Protein AF-Q0FMX9-F1 (afdb_monomer_lite)

Secondary structure (DSSP, 8-state):
---------PPPHHHHHHHHHHHHIIIII-BHHHHHHTTS--TTTGGG--HHHHHHHHHHHHHHHHHHHHHT--HHHHHHHHHHHHHH-TTSBTTS--

Structure (mmCIF, N/CA/C/O backbone):
data_AF-Q0FMX9-F1
#
_entry.id   AF-Q0FMX9-F1
#
loop_
_atom_site.group_PDB
_atom_site.id
_atom_site.type_symbol
_atom_site.label_atom_id
_atom_site.label_alt_id
_atom_site.label_comp_id
_atom_site.label_asym_id
_atom_site.label_entity_id
_atom_site.label_seq_id
_atom_site.pdbx_PDB_ins_code
_atom_site.Cartn_x
_atom_site.Cartn_y
_atom_site.Cartn_z
_atom_site.occupancy
_atom_site.B_iso_or_equiv
_atom_site.auth_seq_id
_atom_site.auth_comp_id
_atom_site.auth_asym_id
_atom_site.auth_atom_id
_atom_site.pdbx_PDB_model_num
ATOM 1 N N . MET A 1 1 ? 41.220 -18.151 15.800 1.00 38.78 1 MET A N 1
ATOM 2 C CA . MET A 1 1 ? 40.247 -18.171 14.687 1.00 38.78 1 MET A CA 1
ATOM 3 C C . MET A 1 1 ? 39.157 -17.166 15.016 1.00 38.78 1 MET A C 1
ATOM 5 O O . MET A 1 1 ? 38.430 -17.385 15.973 1.00 38.78 1 MET A O 1
ATOM 9 N N . LEU A 1 2 ? 39.114 -16.036 14.309 1.00 43.59 2 LEU A N 1
ATOM 10 C CA . LEU A 1 2 ? 38.018 -15.070 14.406 1.00 43.59 2 LEU A CA 1
ATOM 11 C C . LEU A 1 2 ? 36.914 -15.544 13.457 1.00 43.59 2 LEU A C 1
ATOM 13 O O . LEU A 1 2 ? 37.127 -15.594 12.248 1.00 43.59 2 LEU A O 1
ATOM 17 N N . LEU A 1 3 ? 35.775 -15.953 14.013 1.00 49.53 3 LEU A N 1
ATOM 18 C CA . LEU A 1 3 ? 34.556 -16.190 13.246 1.00 49.53 3 LEU A CA 1
ATOM 19 C C . LEU A 1 3 ? 34.110 -14.839 12.682 1.00 49.53 3 LEU A C 1
ATOM 21 O O . LEU A 1 3 ? 33.752 -13.941 13.443 1.00 49.53 3 LEU A O 1
ATOM 25 N N . ALA A 1 4 ? 34.179 -14.676 11.362 1.00 51.28 4 ALA A N 1
ATOM 26 C CA . ALA A 1 4 ? 33.562 -13.541 10.697 1.00 51.28 4 ALA A CA 1
ATOM 27 C C . ALA A 1 4 ? 32.050 -13.634 10.930 1.00 51.28 4 ALA A C 1
ATOM 29 O O . ALA A 1 4 ? 31.398 -14.568 10.463 1.00 51.28 4 ALA A O 1
ATOM 30 N N . VAL A 1 5 ? 31.501 -12.685 11.687 1.00 58.22 5 VAL A N 1
ATOM 31 C CA . VAL A 1 5 ? 30.062 -12.417 11.677 1.00 58.22 5 VAL A CA 1
ATOM 32 C C . VAL A 1 5 ? 29.718 -12.094 10.220 1.00 58.22 5 VAL A C 1
ATOM 34 O O . VAL A 1 5 ? 30.424 -11.260 9.644 1.00 58.22 5 VAL A O 1
ATOM 37 N N . PRO A 1 6 ? 28.719 -12.740 9.589 1.00 52.41 6 PRO A N 1
ATOM 38 C CA . PRO A 1 6 ? 28.285 -12.315 8.270 1.00 52.41 6 PRO A CA 1
ATOM 39 C C . PRO A 1 6 ? 27.874 -10.853 8.407 1.00 52.41 6 PRO A C 1
ATOM 41 O O . PRO A 1 6 ? 26.912 -10.539 9.107 1.00 52.41 6 PRO A O 1
ATOM 44 N N . GLY A 1 7 ? 28.678 -9.955 7.835 1.00 51.94 7 GLY A N 1
ATOM 45 C CA . GLY A 1 7 ? 28.342 -8.543 7.799 1.00 51.94 7 GLY A CA 1
ATOM 46 C C . GLY A 1 7 ? 26.973 -8.440 7.155 1.00 51.94 7 GLY A C 1
ATOM 47 O O . GLY A 1 7 ? 26.749 -9.061 6.116 1.00 51.94 7 GLY A O 1
ATOM 48 N N . PHE A 1 8 ? 26.049 -7.726 7.797 1.00 53.94 8 PHE A N 1
ATOM 49 C CA . PHE A 1 8 ? 24.786 -7.372 7.169 1.00 53.94 8 PHE A CA 1
ATOM 50 C C . PHE A 1 8 ? 25.135 -6.745 5.821 1.00 53.94 8 PHE A C 1
ATOM 52 O O . PHE A 1 8 ? 25.712 -5.659 5.779 1.00 53.94 8 PHE A O 1
ATOM 59 N N . ALA A 1 9 ? 24.887 -7.468 4.729 1.00 63.34 9 ALA A N 1
ATOM 60 C CA . ALA A 1 9 ? 25.040 -6.905 3.406 1.00 63.34 9 ALA A CA 1
ATOM 61 C C . ALA A 1 9 ? 24.007 -5.783 3.329 1.00 63.34 9 ALA A C 1
ATOM 63 O O . ALA A 1 9 ? 22.804 -6.041 3.358 1.00 63.34 9 ALA A O 1
ATOM 64 N N . SER A 1 10 ? 24.473 -4.536 3.339 1.00 64.50 10 SER A N 1
ATOM 65 C CA . SER A 1 10 ? 23.603 -3.403 3.066 1.00 64.50 10 SER A CA 1
ATOM 66 C C . SER A 1 10 ? 23.036 -3.584 1.664 1.00 64.50 10 SER A C 1
ATOM 68 O O . SER A 1 10 ? 23.777 -3.957 0.750 1.00 64.50 10 SER A O 1
ATOM 70 N N . ALA A 1 11 ? 21.743 -3.312 1.495 1.00 74.00 11 ALA A N 1
ATOM 71 C CA . ALA A 1 11 ? 21.152 -3.230 0.169 1.00 74.00 11 ALA A CA 1
ATOM 72 C C . ALA A 1 11 ? 21.972 -2.262 -0.703 1.00 74.00 11 ALA A C 1
ATOM 74 O O . ALA A 1 11 ? 22.491 -1.255 -0.210 1.00 74.00 11 ALA A O 1
ATOM 75 N N . GLY A 1 12 ? 22.126 -2.590 -1.987 1.00 81.25 12 GLY A N 1
ATOM 76 C CA . GLY A 1 12 ? 22.765 -1.686 -2.938 1.00 81.25 12 GLY A CA 1
ATOM 77 C C . GLY A 1 12 ? 21.974 -0.382 -3.055 1.00 81.25 12 GLY A C 1
ATOM 78 O O . GLY A 1 12 ? 20.768 -0.359 -2.813 1.00 81.25 12 GLY A O 1
ATOM 79 N N . VAL A 1 13 ? 22.645 0.704 -3.448 1.00 82.12 13 VAL A N 1
ATOM 80 C CA . VAL A 1 13 ? 21.999 2.019 -3.632 1.00 82.12 13 VAL A CA 1
ATOM 81 C C . VAL A 1 13 ? 20.826 1.930 -4.613 1.00 82.12 13 VAL A C 1
ATOM 83 O O . VAL A 1 13 ? 19.792 2.542 -4.375 1.00 82.12 13 VAL A O 1
ATOM 86 N N . GLU A 1 14 ? 20.956 1.126 -5.669 1.00 83.19 14 GLU A N 1
ATOM 87 C CA . GLU A 1 14 ? 19.891 0.902 -6.655 1.00 83.19 14 GLU A CA 1
ATOM 88 C C . GLU A 1 14 ? 18.650 0.259 -6.018 1.00 83.19 14 GLU A C 1
ATOM 90 O O . GLU A 1 14 ? 17.540 0.740 -6.219 1.00 83.19 14 GLU A O 1
ATOM 95 N N . THR A 1 15 ? 18.826 -0.760 -5.170 1.00 84.38 15 THR A N 1
ATOM 96 C CA . THR A 1 15 ? 17.718 -1.386 -4.431 1.00 84.38 15 THR A CA 1
ATOM 97 C C . THR A 1 15 ? 17.032 -0.387 -3.501 1.00 84.38 15 THR A C 1
ATOM 99 O O . THR A 1 15 ? 15.808 -0.337 -3.453 1.00 84.38 15 THR A O 1
ATOM 102 N N . LEU A 1 16 ? 17.801 0.440 -2.784 1.00 87.62 16 LEU A N 1
ATOM 103 C CA . LEU A 1 16 ? 17.233 1.462 -1.899 1.00 87.62 16 LEU A CA 1
ATOM 104 C C . LEU A 1 16 ? 16.417 2.501 -2.677 1.00 87.62 16 LEU A C 1
ATOM 106 O O . LEU A 1 16 ? 15.339 2.877 -2.237 1.00 87.62 16 LEU A O 1
ATOM 110 N N . GLN A 1 17 ? 16.870 2.898 -3.867 1.00 92.25 17 GLN A N 1
ATOM 111 C CA . GLN A 1 17 ? 16.113 3.814 -4.722 1.00 92.25 17 GLN A CA 1
ATOM 112 C C . GLN A 1 17 ? 14.782 3.221 -5.191 1.00 92.25 17 GLN A C 1
ATOM 114 O O . GLN A 1 17 ? 13.796 3.952 -5.268 1.00 92.25 17 GLN A O 1
ATOM 119 N N . VAL A 1 18 ? 14.739 1.924 -5.512 1.00 92.69 18 VAL A N 1
ATOM 120 C CA . VAL A 1 18 ? 13.482 1.247 -5.871 1.00 92.69 18 VAL A CA 1
ATOM 121 C C . VAL A 1 18 ? 12.549 1.185 -4.662 1.00 92.69 18 VAL A C 1
ATOM 123 O O . VAL A 1 18 ? 11.354 1.428 -4.815 1.00 92.69 18 VAL A O 1
ATOM 126 N N . VAL A 1 19 ? 13.084 0.923 -3.464 1.00 93.12 19 VAL A N 1
ATOM 127 C CA . VAL A 1 19 ? 12.303 0.930 -2.219 1.00 93.12 19 VAL A CA 1
ATOM 128 C C . VAL A 1 19 ? 11.694 2.305 -1.953 1.00 93.12 19 VAL A C 1
ATOM 130 O O . VAL A 1 19 ? 10.484 2.383 -1.760 1.00 93.12 19 VAL A O 1
ATOM 133 N N . ASP A 1 20 ? 12.495 3.371 -2.014 1.00 95.31 20 ASP A N 1
ATOM 134 C CA . ASP A 1 20 ? 12.035 4.744 -1.773 1.00 95.31 20 ASP A CA 1
ATOM 135 C C . ASP A 1 20 ? 10.952 5.161 -2.785 1.00 95.31 20 ASP A C 1
ATOM 137 O O . ASP A 1 20 ? 9.940 5.757 -2.420 1.00 95.31 20 ASP A O 1
ATOM 141 N N . GLN A 1 21 ? 11.130 4.812 -4.065 1.00 96.69 21 GLN A N 1
ATOM 142 C CA . GLN A 1 21 ? 10.147 5.104 -5.115 1.00 96.69 21 GLN A CA 1
ATOM 143 C C . GLN A 1 21 ? 8.841 4.335 -4.910 1.00 96.69 21 GLN A C 1
ATOM 145 O O . GLN A 1 21 ? 7.762 4.911 -5.056 1.00 96.69 21 GLN A O 1
ATOM 150 N N . ALA A 1 22 ? 8.936 3.053 -4.553 1.00 96.38 22 ALA A N 1
ATOM 151 C CA . ALA A 1 22 ? 7.775 2.214 -4.293 1.00 96.38 22 ALA A CA 1
ATOM 152 C C . ALA A 1 22 ? 7.013 2.673 -3.043 1.00 96.38 22 ALA A C 1
ATOM 154 O O . ALA A 1 22 ? 5.781 2.677 -3.052 1.00 96.38 22 ALA A O 1
ATOM 155 N N . GLU A 1 23 ? 7.725 3.104 -1.996 1.00 95.88 23 GLU A N 1
ATOM 156 C CA . GLU A 1 23 ? 7.125 3.720 -0.813 1.00 95.88 23 GLU A CA 1
ATOM 157 C C . GLU A 1 23 ? 6.403 5.014 -1.179 1.00 95.88 23 GLU A C 1
ATOM 159 O O . GLU A 1 23 ? 5.219 5.153 -0.884 1.00 95.88 23 GLU A O 1
ATOM 164 N N . GLU A 1 24 ? 7.083 5.955 -1.839 1.00 96.44 24 GLU A N 1
ATOM 165 C CA . GLU A 1 24 ? 6.497 7.244 -2.203 1.00 96.44 24 GLU A CA 1
ATOM 166 C C . GLU A 1 24 ? 5.258 7.040 -3.078 1.00 96.44 24 GLU A C 1
ATOM 168 O O . GLU A 1 24 ? 4.204 7.631 -2.826 1.00 96.44 24 GLU A O 1
ATOM 173 N N . TRP A 1 25 ? 5.358 6.177 -4.090 1.00 96.81 25 TRP A N 1
ATOM 174 C CA . TRP A 1 25 ? 4.234 5.864 -4.957 1.00 96.81 25 TRP A CA 1
ATOM 175 C C . TRP A 1 25 ? 3.071 5.272 -4.163 1.00 96.81 25 TRP A C 1
ATOM 177 O O . TRP A 1 25 ? 1.967 5.817 -4.228 1.00 96.81 25 TRP A O 1
ATOM 187 N N . ALA A 1 26 ? 3.316 4.225 -3.369 1.00 95.19 26 ALA A N 1
ATOM 188 C CA . ALA A 1 26 ? 2.276 3.596 -2.569 1.00 95.19 26 ALA A CA 1
ATOM 189 C C . ALA A 1 26 ? 1.651 4.622 -1.623 1.00 95.19 26 ALA A C 1
ATOM 191 O O . ALA A 1 26 ? 0.450 4.824 -1.638 1.00 95.19 26 ALA A O 1
ATOM 192 N N . MET A 1 27 ? 2.444 5.344 -0.846 1.00 94.12 27 MET A N 1
ATOM 193 C CA . MET A 1 27 ? 1.943 6.145 0.266 1.00 94.12 27 MET A CA 1
ATOM 194 C C . MET A 1 27 ? 1.448 7.537 -0.124 1.00 94.12 27 MET A C 1
ATOM 196 O O . MET A 1 27 ? 0.902 8.223 0.737 1.00 94.12 27 MET A O 1
ATOM 200 N N . THR A 1 28 ? 1.634 7.982 -1.373 1.00 93.88 28 THR A N 1
ATOM 201 C CA . THR A 1 28 ? 1.253 9.352 -1.772 1.00 93.88 28 THR A CA 1
ATOM 202 C C . THR A 1 28 ? 0.635 9.493 -3.164 1.00 93.88 28 THR A C 1
ATOM 204 O O . THR A 1 28 ? -0.008 10.510 -3.424 1.00 93.88 28 THR A O 1
ATOM 207 N N . LYS A 1 29 ? 0.808 8.517 -4.067 1.00 95.12 29 LYS A N 1
ATOM 208 C CA . LYS A 1 29 ? 0.405 8.650 -5.483 1.00 95.12 29 LYS A CA 1
ATOM 209 C C . LYS A 1 29 ? -0.626 7.618 -5.922 1.00 95.12 29 LYS A C 1
ATOM 211 O O . LYS A 1 29 ? -1.475 7.946 -6.744 1.00 95.12 29 LYS A O 1
ATOM 216 N N . ALA A 1 30 ? -0.552 6.399 -5.394 1.00 95.81 30 ALA A N 1
ATOM 217 C CA . ALA A 1 30 ? -1.335 5.274 -5.882 1.00 95.81 30 ALA A CA 1
ATOM 218 C C . ALA A 1 30 ? -2.846 5.533 -5.787 1.00 95.81 30 ALA A C 1
ATOM 220 O O . ALA A 1 30 ? -3.406 5.844 -4.732 1.00 95.81 30 ALA A O 1
ATOM 221 N N . THR A 1 31 ? -3.533 5.370 -6.907 1.00 96.31 31 THR A N 1
ATOM 222 C CA . THR A 1 31 ? -4.991 5.369 -6.938 1.00 96.31 31 THR A CA 1
ATOM 223 C C . THR A 1 31 ? -5.537 4.078 -6.339 1.00 96.31 31 THR A C 1
ATOM 225 O O . THR A 1 31 ? -4.859 3.054 -6.221 1.00 96.31 31 THR A O 1
ATOM 228 N N . CYS A 1 32 ? -6.812 4.104 -5.988 1.00 94.56 32 CYS A N 1
ATOM 229 C CA . CYS A 1 32 ? -7.550 2.946 -5.522 1.00 94.56 32 CYS A CA 1
ATOM 230 C C . CYS A 1 32 ? -7.558 1.795 -6.537 1.00 94.56 32 CYS A C 1
ATOM 232 O O . CYS A 1 32 ? -7.455 0.633 -6.141 1.00 94.56 32 CYS A O 1
ATOM 234 N N . ALA A 1 33 ? -7.666 2.090 -7.836 1.00 93.56 33 ALA A N 1
ATOM 235 C CA . ALA A 1 33 ? -7.613 1.087 -8.894 1.00 93.56 33 ALA A CA 1
ATOM 236 C C . ALA A 1 33 ? -6.242 0.402 -8.961 1.00 93.56 33 ALA A C 1
ATOM 238 O O . ALA A 1 33 ? -6.176 -0.826 -9.041 1.00 93.56 33 ALA A O 1
ATOM 239 N N . GLU A 1 34 ? -5.161 1.177 -8.870 1.00 94.00 34 GLU A N 1
ATOM 240 C CA . GLU A 1 34 ? -3.791 0.659 -8.892 1.00 94.00 34 GLU A CA 1
ATOM 241 C C . GLU A 1 34 ? -3.474 -0.153 -7.632 1.00 94.00 34 GLU A C 1
ATOM 243 O O . GLU A 1 34 ? -3.057 -1.307 -7.731 1.00 94.00 34 GLU A O 1
ATOM 248 N N . ALA A 1 35 ? -3.755 0.402 -6.448 1.00 92.25 35 ALA A N 1
ATOM 249 C CA . ALA A 1 35 ? -3.537 -0.274 -5.173 1.00 92.25 35 ALA A CA 1
ATOM 250 C C . ALA A 1 35 ? -4.321 -1.590 -5.105 1.00 92.25 35 ALA A C 1
ATOM 252 O O . ALA A 1 35 ? -3.768 -2.630 -4.759 1.00 92.25 35 ALA A O 1
ATOM 253 N N . ARG A 1 36 ? -5.600 -1.587 -5.508 1.00 88.81 36 ARG A N 1
ATOM 254 C CA . ARG A 1 36 ? -6.411 -2.809 -5.595 1.00 88.81 36 ARG A CA 1
ATOM 255 C C . ARG A 1 36 ? -5.850 -3.791 -6.625 1.00 88.81 36 ARG A C 1
ATOM 257 O O . ARG A 1 36 ? -5.887 -4.994 -6.374 1.00 88.81 36 ARG A O 1
ATOM 264 N N . GLY A 1 37 ? -5.346 -3.302 -7.757 1.00 88.00 37 GLY A N 1
ATOM 265 C CA . GLY A 1 37 ? -4.710 -4.116 -8.793 1.00 88.00 37 GLY A CA 1
ATOM 266 C C . GLY A 1 37 ? -3.575 -4.985 -8.248 1.00 88.00 37 GLY A C 1
ATOM 267 O O . GLY A 1 37 ? -3.499 -6.160 -8.599 1.00 88.00 37 GLY A O 1
ATOM 268 N N . LEU A 1 38 ? -2.792 -4.455 -7.302 1.00 87.69 38 LEU A N 1
ATOM 269 C CA . LEU A 1 38 ? -1.712 -5.183 -6.626 1.00 87.69 38 LEU A CA 1
ATOM 270 C C . LEU A 1 38 ? -2.187 -6.303 -5.687 1.00 87.69 38 LEU A C 1
ATOM 272 O O . LEU A 1 38 ? -1.394 -7.173 -5.359 1.00 87.69 38 LEU A O 1
ATOM 276 N N . PHE A 1 39 ? -3.455 -6.327 -5.256 1.00 79.19 39 PHE A N 1
ATOM 277 C CA . PHE A 1 39 ? -4.017 -7.414 -4.429 1.00 79.19 39 PHE A CA 1
ATOM 278 C C . PHE A 1 39 ? -4.871 -8.402 -5.220 1.00 79.19 39 PHE A C 1
ATOM 280 O O . PHE A 1 39 ? -5.222 -9.466 -4.711 1.00 79.19 39 PHE A O 1
ATOM 287 N N . LEU A 1 40 ? -5.214 -8.074 -6.466 1.00 71.31 40 LEU A N 1
ATOM 288 C CA . LEU A 1 40 ? -5.962 -8.953 -7.366 1.00 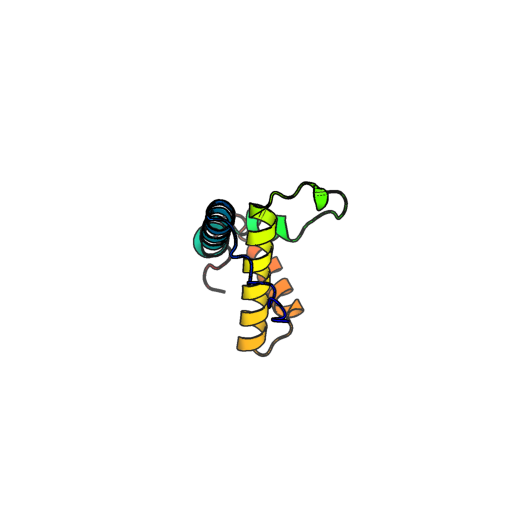71.31 40 LEU A CA 1
ATOM 289 C C . LEU A 1 40 ? -5.052 -9.940 -8.107 1.00 71.31 40 LEU A C 1
ATOM 291 O O . LEU A 1 40 ? -5.443 -10.443 -9.160 1.00 71.31 40 LEU A O 1
ATOM 295 N N . VAL A 1 41 ? -3.850 -10.199 -7.582 1.00 62.44 41 VAL A N 1
ATOM 296 C CA . VAL A 1 41 ? -2.831 -11.014 -8.241 1.00 62.44 41 VAL A CA 1
ATOM 297 C C . VAL A 1 41 ? -3.404 -12.389 -8.554 1.00 62.44 41 VAL A C 1
ATOM 299 O O . VAL A 1 41 ? -3.600 -13.232 -7.680 1.00 62.44 41 VAL A O 1
ATOM 302 N N . ASP A 1 42 ? -3.666 -12.603 -9.838 1.00 66.38 42 ASP A N 1
ATOM 303 C CA . ASP A 1 42 ? -3.759 -13.931 -10.413 1.00 66.38 42 ASP A CA 1
ATOM 304 C C . ASP A 1 42 ? -2.437 -14.639 -10.083 1.00 66.38 42 ASP A C 1
ATOM 306 O O . ASP A 1 42 ? -1.382 -14.133 -10.479 1.00 66.38 42 ASP A O 1
ATOM 310 N N . PRO A 1 43 ? -2.441 -15.773 -9.361 1.00 64.62 43 PRO A N 1
ATOM 311 C CA . PRO A 1 43 ? -1.214 -16.493 -9.037 1.00 64.62 43 PRO A CA 1
ATOM 312 C C . PRO A 1 43 ? -0.355 -16.805 -10.269 1.00 64.62 43 PRO A C 1
ATOM 314 O O . PRO A 1 43 ? 0.863 -16.903 -10.148 1.00 64.62 43 PRO A O 1
ATOM 317 N N . ALA A 1 44 ? -0.966 -16.9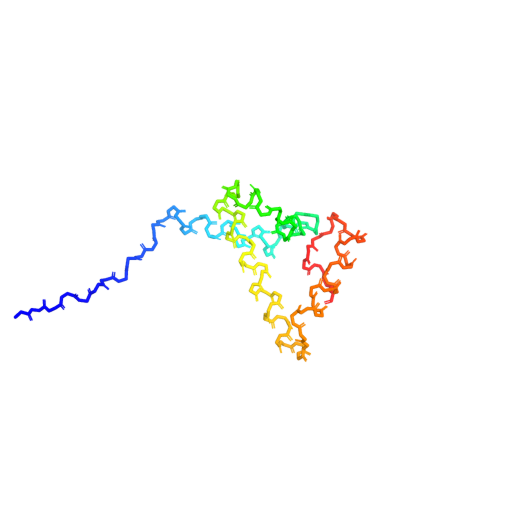10 -11.457 1.00 67.94 44 ALA A N 1
ATOM 318 C CA . ALA A 1 44 ? -0.252 -17.092 -12.718 1.00 67.94 44 ALA A CA 1
ATOM 319 C C . ALA A 1 44 ? 0.531 -15.846 -13.175 1.00 67.94 44 ALA A C 1
ATOM 321 O O . ALA A 1 44 ? 1.483 -15.982 -13.934 1.00 67.94 44 ALA A O 1
ATOM 322 N N . LYS A 1 45 ? 0.150 -14.653 -12.708 1.00 65.69 45 LYS A N 1
ATOM 323 C CA . LYS A 1 45 ? 0.762 -13.353 -13.037 1.00 65.69 45 LYS A CA 1
ATOM 324 C C . LYS A 1 45 ? 1.635 -12.791 -11.919 1.00 65.69 45 LYS A C 1
ATOM 326 O O . LYS A 1 45 ? 2.318 -11.796 -12.126 1.00 65.69 45 LYS A O 1
ATOM 331 N N . ALA A 1 46 ? 1.647 -13.425 -10.745 1.00 69.12 46 ALA A N 1
ATOM 332 C CA . ALA A 1 46 ? 2.517 -13.036 -9.633 1.00 69.12 46 ALA A CA 1
ATOM 333 C C . ALA A 1 46 ? 4.003 -13.017 -10.036 1.00 69.12 46 ALA A C 1
ATOM 335 O O . ALA A 1 46 ? 4.767 -12.193 -9.546 1.00 69.12 46 ALA A O 1
ATOM 336 N N . ALA A 1 47 ? 4.397 -13.911 -10.949 1.00 73.06 47 ALA A N 1
ATOM 337 C CA . ALA A 1 47 ? 5.756 -13.988 -11.478 1.00 73.06 47 ALA A CA 1
ATOM 338 C C . ALA A 1 47 ? 6.132 -12.816 -12.407 1.00 73.06 47 ALA A C 1
ATOM 340 O O . ALA A 1 47 ? 7.319 -12.585 -12.616 1.00 73.06 47 ALA A O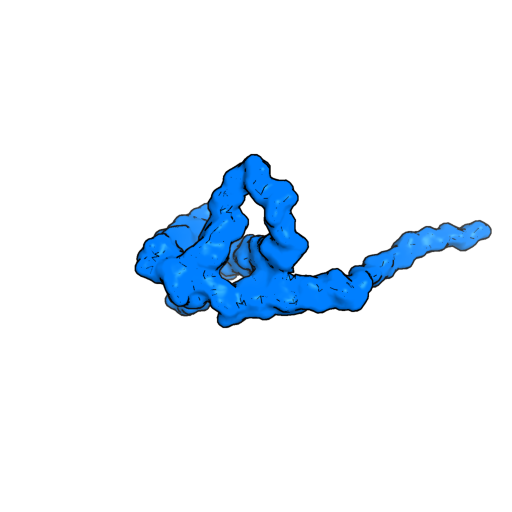 1
ATOM 341 N N . ASP A 1 48 ? 5.145 -12.080 -12.931 1.00 82.19 48 ASP A N 1
ATOM 342 C CA . ASP A 1 48 ? 5.346 -10.953 -13.851 1.00 82.19 48 ASP A CA 1
ATOM 343 C C . ASP A 1 48 ? 5.384 -9.593 -13.127 1.00 82.19 48 ASP A C 1
ATOM 345 O O . ASP A 1 48 ? 5.541 -8.554 -13.770 1.00 82.19 48 ASP A O 1
ATOM 349 N N . MET A 1 49 ? 5.219 -9.572 -11.798 1.00 85.50 49 MET A N 1
ATOM 350 C CA . MET A 1 49 ? 5.280 -8.334 -11.019 1.00 85.50 49 MET A CA 1
ATOM 351 C C . MET A 1 49 ? 6.690 -7.747 -11.048 1.00 85.50 49 MET A C 1
ATOM 353 O O . MET A 1 49 ? 7.684 -8.454 -10.867 1.00 85.50 49 MET A O 1
ATOM 357 N N . THR A 1 50 ? 6.779 -6.430 -11.229 1.00 90.56 50 THR A N 1
ATOM 358 C CA . THR A 1 50 ? 8.061 -5.733 -11.121 1.00 90.56 50 THR A CA 1
ATOM 359 C C . THR A 1 50 ? 8.526 -5.691 -9.663 1.00 90.56 50 THR A C 1
ATOM 361 O O . THR A 1 50 ? 7.721 -5.797 -8.736 1.00 90.56 50 THR A O 1
ATOM 364 N N . GLU A 1 51 ? 9.827 -5.494 -9.432 1.00 89.50 51 GLU A N 1
ATOM 365 C CA . GLU A 1 51 ? 10.359 -5.296 -8.075 1.00 89.50 51 GLU A CA 1
ATOM 366 C C . GLU A 1 51 ? 9.652 -4.131 -7.359 1.00 89.50 51 GLU A C 1
ATOM 368 O O . GLU A 1 51 ? 9.278 -4.254 -6.192 1.00 89.50 51 GLU A O 1
ATOM 373 N N . HIS A 1 52 ? 9.375 -3.046 -8.091 1.00 92.25 52 HIS A N 1
ATOM 374 C CA . HIS A 1 52 ? 8.596 -1.908 -7.605 1.00 92.25 52 HIS A CA 1
ATOM 375 C C . HIS A 1 52 ? 7.194 -2.327 -7.133 1.00 92.25 52 HIS A C 1
ATOM 377 O O . HIS A 1 52 ? 6.798 -1.977 -6.024 1.00 92.25 52 HIS A O 1
ATOM 383 N N . ASP A 1 53 ? 6.456 -3.109 -7.928 1.00 91.81 53 ASP A N 1
ATOM 384 C CA . ASP A 1 53 ? 5.095 -3.550 -7.585 1.00 91.81 53 ASP A CA 1
ATOM 385 C C . ASP A 1 53 ? 5.074 -4.450 -6.351 1.00 91.81 53 ASP A C 1
ATOM 387 O O . ASP A 1 53 ? 4.203 -4.315 -5.489 1.00 91.81 53 ASP A O 1
ATOM 391 N N . VAL A 1 54 ? 6.051 -5.356 -6.243 1.00 89.81 54 VAL A N 1
ATOM 392 C CA . VAL A 1 54 ? 6.194 -6.226 -5.072 1.00 89.81 54 VAL A CA 1
ATOM 393 C C . VAL A 1 54 ? 6.449 -5.383 -3.827 1.00 89.81 54 VAL A C 1
ATOM 395 O O . VAL A 1 54 ? 5.774 -5.571 -2.818 1.00 89.81 54 VAL A O 1
ATOM 398 N N . ILE A 1 55 ? 7.381 -4.430 -3.881 1.00 92.94 55 ILE A N 1
ATOM 399 C CA . ILE A 1 55 ? 7.696 -3.578 -2.729 1.00 92.94 55 ILE A CA 1
ATOM 400 C C . ILE A 1 55 ? 6.505 -2.676 -2.370 1.00 92.94 55 ILE A C 1
ATOM 402 O O . ILE A 1 55 ? 6.138 -2.585 -1.197 1.00 92.94 55 ILE A O 1
ATOM 406 N N . ALA A 1 56 ? 5.846 -2.069 -3.356 1.00 94.88 56 ALA A N 1
ATOM 407 C CA . ALA A 1 56 ? 4.674 -1.228 -3.137 1.00 94.88 56 ALA A CA 1
ATOM 408 C C . ALA A 1 56 ? 3.522 -2.013 -2.488 1.00 94.88 56 ALA A C 1
ATOM 410 O O . ALA A 1 56 ? 2.922 -1.553 -1.513 1.00 94.88 56 ALA A O 1
ATOM 411 N N . MET A 1 57 ? 3.260 -3.240 -2.954 1.00 92.00 57 MET A N 1
ATOM 412 C CA . MET A 1 57 ? 2.285 -4.146 -2.339 1.00 92.00 57 MET A CA 1
ATOM 413 C C . MET A 1 57 ? 2.616 -4.410 -0.863 1.00 92.00 57 MET A C 1
ATOM 415 O O . MET A 1 57 ? 1.713 -4.418 -0.023 1.00 92.00 57 MET A O 1
ATOM 419 N N . GLN A 1 58 ? 3.898 -4.579 -0.522 1.00 92.44 58 GLN A N 1
ATOM 420 C CA . GLN A 1 58 ? 4.337 -4.802 0.859 1.00 92.44 58 GLN A CA 1
ATOM 421 C C . GLN A 1 58 ? 4.112 -3.571 1.750 1.00 92.44 58 GLN A C 1
ATOM 423 O O . GLN A 1 58 ? 3.674 -3.737 2.891 1.00 92.44 58 GLN A O 1
ATOM 428 N N . PHE A 1 59 ? 4.336 -2.353 1.246 1.00 95.19 59 PHE A N 1
ATOM 429 C CA . PHE A 1 59 ? 4.011 -1.120 1.975 1.00 95.19 59 PHE A CA 1
ATOM 430 C C . PHE A 1 59 ? 2.509 -0.989 2.240 1.00 95.19 59 PHE A C 1
ATOM 432 O O . PHE A 1 59 ? 2.103 -0.772 3.385 1.00 95.19 59 PHE A O 1
ATOM 439 N N . ILE A 1 60 ? 1.672 -1.212 1.220 1.00 93.50 60 ILE A N 1
ATOM 440 C CA . ILE A 1 60 ? 0.209 -1.159 1.366 1.00 93.50 60 ILE A CA 1
ATOM 441 C C . ILE A 1 60 ? -0.270 -2.231 2.362 1.00 93.50 60 ILE A C 1
ATOM 443 O O . ILE A 1 60 ? -1.073 -1.955 3.258 1.00 93.50 60 ILE A O 1
ATOM 447 N N . PHE A 1 61 ? 0.268 -3.453 2.268 1.00 92.31 61 PHE A N 1
ATOM 448 C CA . PHE A 1 61 ? -0.020 -4.536 3.209 1.00 92.31 61 PHE A CA 1
ATOM 449 C C . PHE A 1 61 ? 0.350 -4.164 4.652 1.00 92.31 61 PHE A C 1
ATOM 451 O O . PHE A 1 61 ? -0.466 -4.335 5.564 1.00 92.31 61 PHE A O 1
ATOM 458 N N . ALA A 1 62 ? 1.563 -3.647 4.867 1.00 94.69 62 ALA A N 1
ATOM 459 C CA . ALA A 1 62 ? 2.048 -3.247 6.183 1.00 94.69 62 ALA A CA 1
ATOM 460 C C . ALA A 1 62 ? 1.187 -2.128 6.784 1.00 94.69 62 ALA A C 1
ATOM 462 O O . ALA A 1 62 ? 0.793 -2.227 7.950 1.00 94.69 62 ALA A O 1
ATOM 463 N N . TYR A 1 63 ? 0.822 -1.124 5.981 1.00 94.38 63 TYR A N 1
ATOM 464 C CA . TYR A 1 63 ? -0.067 -0.048 6.407 1.00 94.38 63 TYR A CA 1
ATOM 465 C C . TYR A 1 63 ? -1.424 -0.589 6.866 1.00 94.38 63 TYR A C 1
ATOM 467 O O . TYR A 1 63 ? -1.838 -0.327 7.993 1.00 94.38 63 TYR A O 1
ATOM 475 N N . MET A 1 64 ? -2.093 -1.413 6.05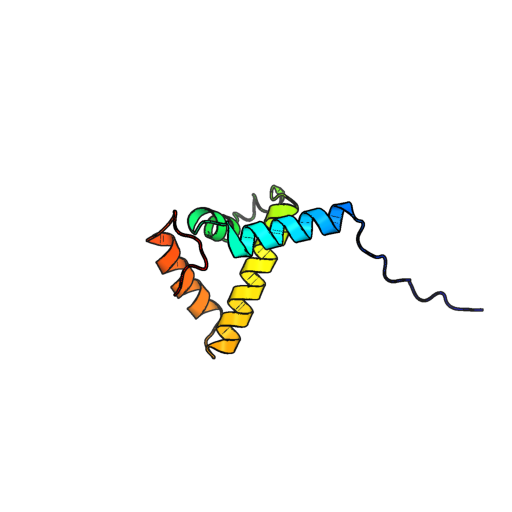2 1.00 92.75 64 MET A N 1
ATOM 476 C CA . MET A 1 64 ? -3.406 -1.968 6.404 1.00 92.75 64 MET A CA 1
ATOM 477 C C . MET A 1 64 ? -3.358 -2.840 7.665 1.00 92.75 64 MET A C 1
ATOM 479 O O . MET A 1 64 ? -4.297 -2.839 8.464 1.00 92.75 64 MET A O 1
ATOM 483 N N . ARG A 1 65 ? -2.260 -3.575 7.885 1.00 94.50 65 ARG A N 1
ATOM 484 C CA . ARG A 1 65 ? -2.041 -4.346 9.121 1.00 94.50 65 ARG A CA 1
ATOM 485 C C . ARG A 1 65 ? -1.868 -3.430 10.333 1.00 94.50 65 ARG A C 1
ATOM 487 O O . ARG A 1 65 ? -2.466 -3.702 11.373 1.00 94.50 65 ARG A O 1
ATOM 494 N N . GLY A 1 66 ? -1.091 -2.355 10.199 1.00 95.25 66 GLY A N 1
ATOM 495 C CA . GLY A 1 66 ? -0.923 -1.341 11.241 1.00 95.25 66 GLY A CA 1
ATOM 496 C C . GLY A 1 66 ? -2.233 -0.626 11.568 1.00 95.25 66 GLY A C 1
ATOM 497 O O . GLY A 1 66 ? -2.595 -0.503 12.736 1.00 95.25 66 GLY A O 1
ATOM 498 N N . TYR A 1 67 ? -2.994 -0.249 10.543 1.00 93.25 67 TYR A N 1
ATOM 499 C CA . TYR A 1 67 ? -4.305 0.379 10.673 1.00 93.25 67 TYR A CA 1
ATOM 500 C C . TYR A 1 67 ? -5.318 -0.539 11.371 1.00 93.25 67 TYR A C 1
ATOM 502 O O . TYR A 1 67 ? -6.007 -0.111 12.296 1.00 93.25 67 TYR A O 1
ATOM 510 N N . ALA A 1 68 ? -5.350 -1.828 11.011 1.00 94.94 68 ALA A N 1
ATOM 511 C CA . ALA A 1 68 ? -6.178 -2.825 11.689 1.00 94.94 68 ALA A CA 1
ATOM 512 C C . ALA A 1 68 ? -5.833 -2.937 13.183 1.00 94.94 68 ALA A C 1
ATOM 514 O O . ALA A 1 68 ? -6.728 -2.921 14.029 1.00 94.94 68 ALA A O 1
ATOM 515 N N . ALA A 1 69 ? -4.536 -2.996 13.509 1.00 96.69 69 ALA A N 1
ATOM 516 C CA . ALA A 1 69 ? -4.066 -3.045 14.890 1.00 96.69 69 ALA A CA 1
ATOM 517 C C . ALA A 1 69 ? -4.439 -1.773 15.671 1.00 96.69 69 ALA A C 1
ATOM 519 O O . ALA A 1 69 ? -4.922 -1.876 16.796 1.00 96.69 69 ALA A O 1
ATOM 520 N N . ALA A 1 70 ? -4.282 -0.593 15.064 1.00 95.25 70 ALA A N 1
ATOM 521 C CA . ALA A 1 70 ? -4.635 0.688 15.673 1.00 95.25 70 ALA A CA 1
ATOM 522 C C . ALA A 1 70 ? -6.147 0.826 15.929 1.00 95.25 70 ALA A C 1
ATOM 524 O O . ALA A 1 70 ? -6.549 1.320 16.980 1.00 95.25 70 ALA A O 1
ATOM 525 N N . LYS A 1 71 ? -6.988 0.343 15.003 1.00 94.00 71 LYS A N 1
ATOM 526 C CA . LYS A 1 71 ? -8.453 0.309 15.150 1.00 94.00 71 LYS A CA 1
ATOM 527 C C . LYS A 1 71 ? -8.955 -0.827 16.059 1.00 94.00 71 LYS A C 1
ATOM 529 O O . LYS A 1 71 ? -10.135 -0.846 16.399 1.00 94.00 71 LYS A O 1
ATOM 534 N N . GLY A 1 72 ? -8.107 -1.787 16.436 1.00 96.44 72 GLY A N 1
ATOM 535 C CA . GLY A 1 72 ? -8.525 -2.974 17.192 1.00 96.44 72 GLY A CA 1
ATOM 536 C C . GLY A 1 72 ? -9.457 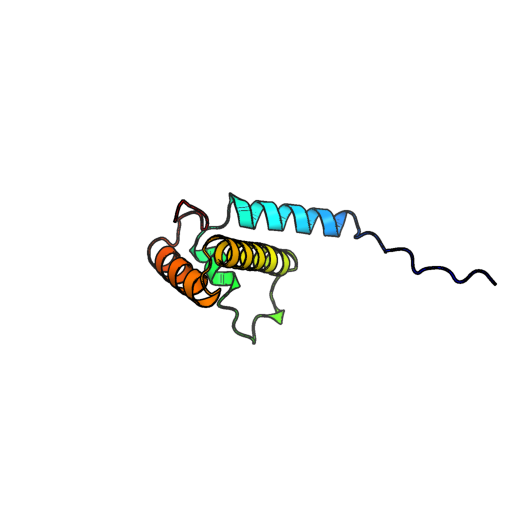-3.908 16.408 1.00 96.44 72 GLY A C 1
ATOM 537 O O . GLY A 1 72 ? -10.278 -4.606 17.001 1.00 96.44 72 GLY A O 1
ATOM 538 N N . VAL A 1 73 ? -9.351 -3.918 15.076 1.00 96.38 73 VAL A N 1
ATOM 539 C CA . VAL A 1 73 ? -10.178 -4.739 14.177 1.00 96.38 73 VAL A CA 1
ATOM 540 C C . VAL A 1 73 ? -9.335 -5.787 13.452 1.00 96.38 73 VAL A C 1
ATOM 542 O O . VAL A 1 73 ? -8.106 -5.735 13.428 1.00 96.38 73 VAL A O 1
ATOM 545 N N . SER A 1 74 ? -9.993 -6.773 12.840 1.00 96.56 74 SER A N 1
ATOM 546 C CA . SER A 1 74 ? -9.280 -7.763 12.032 1.00 96.56 74 SER A CA 1
ATOM 547 C C . SER A 1 74 ? -8.745 -7.149 10.736 1.00 96.56 74 SER A C 1
ATOM 549 O O . SER A 1 74 ? -9.363 -6.267 10.141 1.00 96.56 74 SER A O 1
ATOM 551 N N . TYR A 1 75 ? -7.636 -7.695 10.240 1.00 90.94 75 TYR A N 1
ATOM 552 C CA . TYR A 1 75 ? -7.108 -7.340 8.922 1.00 90.94 75 TYR A CA 1
ATOM 553 C C . TYR A 1 75 ? -8.144 -7.540 7.799 1.00 90.94 75 TYR A C 1
ATOM 555 O O . TYR A 1 75 ? -8.251 -6.712 6.900 1.00 90.94 75 TYR A O 1
ATOM 563 N N . GLY A 1 76 ? -8.968 -8.591 7.887 1.00 92.44 76 GLY A N 1
ATOM 564 C CA . GLY A 1 76 ? -10.048 -8.837 6.928 1.00 92.44 76 GLY A CA 1
ATOM 565 C C . GLY A 1 76 ? -11.135 -7.756 6.933 1.00 92.44 76 GLY A C 1
ATOM 566 O O . GLY A 1 76 ? -11.686 -7.455 5.880 1.00 92.44 76 GLY A O 1
ATOM 567 N N . ALA A 1 77 ? -11.414 -7.139 8.087 1.00 94.25 77 ALA A N 1
ATOM 568 C CA . ALA A 1 77 ? -12.364 -6.030 8.177 1.00 94.25 77 ALA A CA 1
ATOM 569 C C . ALA A 1 77 ? -11.837 -4.782 7.452 1.00 94.25 77 ALA A C 1
ATOM 571 O O . ALA A 1 77 ? -12.566 -4.194 6.658 1.00 94.25 77 ALA A O 1
ATOM 572 N N . VAL A 1 78 ? -10.556 -4.446 7.649 1.00 92.31 78 VAL A N 1
ATOM 573 C CA . VAL A 1 78 ? -9.900 -3.340 6.929 1.00 92.31 78 VAL A CA 1
ATOM 574 C C . VAL A 1 78 ? -9.863 -3.607 5.428 1.00 92.31 78 VAL A C 1
ATOM 576 O O . VAL A 1 78 ? -10.189 -2.721 4.649 1.00 92.31 78 VAL A O 1
ATOM 579 N N . LEU A 1 79 ? -9.543 -4.835 5.003 1.00 89.81 79 LEU A N 1
ATOM 580 C CA . LEU A 1 79 ? -9.575 -5.202 3.584 1.00 89.81 79 LEU A CA 1
ATOM 581 C C . LEU A 1 79 ? -10.969 -5.061 2.962 1.00 89.81 79 LEU A C 1
ATOM 583 O O . LEU A 1 79 ? -11.082 -4.667 1.803 1.00 89.81 79 LEU A O 1
ATOM 587 N N . ALA A 1 80 ? -12.029 -5.391 3.704 1.00 90.44 80 ALA A N 1
ATOM 588 C CA . ALA A 1 80 ? -13.398 -5.240 3.224 1.00 90.44 80 ALA A CA 1
ATOM 589 C C . ALA A 1 80 ? -13.795 -3.761 3.084 1.00 90.44 80 ALA A C 1
ATOM 591 O O . ALA A 1 80 ? -14.366 -3.381 2.063 1.00 90.44 80 ALA A O 1
ATOM 592 N N . GLU A 1 81 ? -13.457 -2.939 4.080 1.00 90.00 81 GLU A N 1
ATOM 593 C CA . GLU A 1 81 ? -13.661 -1.484 4.082 1.00 90.00 81 GLU A CA 1
ATOM 594 C C . GLU A 1 81 ? -12.919 -0.826 2.909 1.00 90.00 81 GLU A C 1
ATOM 596 O O . GLU A 1 81 ? -13.540 -0.207 2.041 1.00 90.00 81 GLU A O 1
ATOM 601 N N . PHE A 1 82 ? -11.613 -1.082 2.809 1.00 90.56 82 PHE A N 1
ATOM 602 C CA . PHE A 1 82 ? -10.754 -0.640 1.714 1.00 90.56 82 PHE A CA 1
ATOM 603 C C . PHE A 1 82 ? -11.285 -1.092 0.348 1.00 90.56 82 PHE A C 1
ATOM 605 O O . PHE A 1 82 ? -11.456 -0.298 -0.577 1.00 90.56 82 PHE A O 1
ATOM 612 N N . GLY A 1 83 ? -11.605 -2.382 0.218 1.00 89.38 83 GLY A N 1
ATOM 613 C CA . GLY A 1 83 ? -12.100 -2.963 -1.022 1.00 89.38 83 GLY A CA 1
ATOM 614 C C . GLY A 1 83 ? -13.427 -2.356 -1.483 1.00 89.38 83 GLY A C 1
ATOM 615 O O . GLY A 1 83 ? -13.641 -2.233 -2.693 1.00 89.38 83 GLY A O 1
ATOM 616 N N . ALA A 1 84 ? -14.303 -1.966 -0.552 1.00 91.00 84 ALA A N 1
ATOM 617 C CA . ALA A 1 84 ? -15.563 -1.288 -0.843 1.00 91.00 84 ALA A CA 1
ATOM 618 C C . ALA A 1 84 ? -15.348 0.176 -1.257 1.00 91.00 84 AL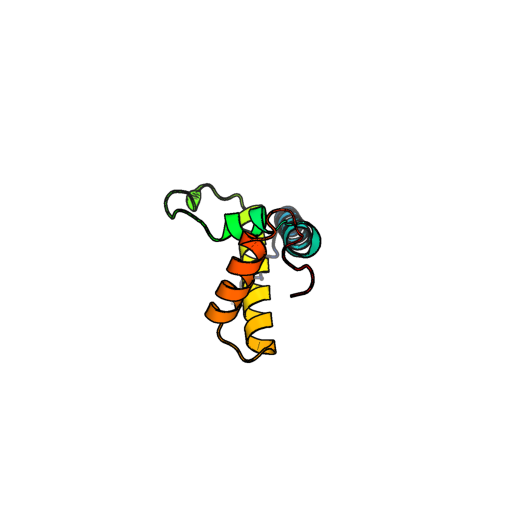A A C 1
ATOM 620 O O . ALA A 1 84 ? -15.924 0.616 -2.259 1.00 91.00 84 ALA A O 1
ATOM 621 N N . PHE A 1 85 ? -14.484 0.899 -0.537 1.00 91.44 85 PHE A N 1
ATOM 622 C CA . PHE A 1 85 ? -14.113 2.274 -0.867 1.00 91.44 85 PHE A CA 1
ATOM 623 C C . PHE A 1 85 ? -13.487 2.353 -2.262 1.00 91.44 85 PHE A C 1
ATOM 625 O O . PHE A 1 85 ? -14.019 3.040 -3.135 1.00 91.44 85 PHE A O 1
ATOM 632 N N . CYS A 1 86 ? -12.446 1.559 -2.520 1.00 92.56 86 CYS A N 1
ATOM 633 C CA . CYS A 1 86 ? -11.728 1.583 -3.790 1.00 92.56 86 CYS A CA 1
ATOM 634 C C . CYS A 1 86 ? -12.513 1.024 -4.972 1.00 92.56 86 CYS A C 1
ATOM 636 O O . CYS A 1 86 ? -12.241 1.378 -6.116 1.00 92.56 86 CYS A O 1
ATOM 638 N N . LYS A 1 87 ? -13.525 0.183 -4.729 1.00 91.56 87 LYS A N 1
ATOM 639 C CA . LYS A 1 87 ? -14.474 -0.193 -5.784 1.00 91.56 87 LYS A CA 1
ATOM 640 C C . LYS A 1 87 ? -15.331 0.997 -6.228 1.00 91.56 87 LYS A C 1
ATOM 642 O O . LYS A 1 87 ? -15.707 1.061 -7.394 1.00 91.56 87 LYS A O 1
ATOM 647 N N . SER A 1 88 ? -15.668 1.892 -5.304 1.00 93.88 88 SER A N 1
ATOM 648 C CA . SER A 1 88 ? -16.567 3.026 -5.554 1.00 93.88 88 SER A CA 1
ATOM 649 C C . SER A 1 88 ? -15.822 4.277 -6.030 1.00 93.88 88 SER A C 1
ATOM 651 O O . SER A 1 88 ? -16.419 5.117 -6.695 1.00 93.88 88 SER A O 1
ATOM 653 N N . HIS A 1 89 ? -14.523 4.373 -5.732 1.00 94.62 89 HIS A N 1
ATOM 654 C CA . HIS A 1 89 ? -13.681 5.531 -6.034 1.00 94.62 89 HIS A CA 1
ATOM 655 C C . HIS A 1 89 ? -12.358 5.102 -6.693 1.00 94.62 89 HIS A C 1
ATOM 657 O O . HIS A 1 89 ? -11.298 5.287 -6.101 1.00 94.62 89 HIS A O 1
ATOM 663 N N . PRO A 1 90 ? -12.387 4.492 -7.893 1.00 95.06 90 PRO A N 1
ATOM 664 C CA . PRO A 1 90 ? -11.195 3.904 -8.511 1.00 95.06 90 PRO A CA 1
ATOM 665 C C . PRO A 1 90 ? -10.058 4.913 -8.727 1.00 95.06 90 PRO A C 1
ATOM 667 O O . PRO A 1 90 ? -8.899 4.556 -8.543 1.00 95.06 90 PRO A O 1
ATOM 670 N N . ASP A 1 91 ? -10.388 6.166 -9.043 1.00 95.94 91 ASP A N 1
ATOM 671 C CA . ASP A 1 91 ? -9.406 7.212 -9.360 1.00 95.94 91 ASP A CA 1
ATOM 672 C C . ASP A 1 91 ? -8.972 8.028 -8.129 1.00 95.94 91 ASP A C 1
ATOM 674 O O . ASP A 1 91 ? -8.120 8.910 -8.228 1.00 95.94 91 ASP A O 1
ATOM 678 N N . SER A 1 92 ? -9.563 7.770 -6.957 1.00 94.19 92 SER A N 1
ATOM 679 C CA . SER A 1 92 ? -9.166 8.439 -5.717 1.00 94.19 92 SER A CA 1
ATOM 680 C C . SER A 1 92 ? -7.863 7.870 -5.183 1.00 94.19 92 SER A C 1
ATOM 682 O O . SER A 1 92 ? -7.579 6.684 -5.335 1.00 94.19 92 SER A O 1
ATOM 684 N N . PHE A 1 93 ? -7.091 8.715 -4.503 1.00 94.31 93 PHE A N 1
ATOM 685 C CA . PHE A 1 93 ? -5.921 8.272 -3.761 1.00 94.31 93 PHE A CA 1
ATOM 686 C C . PHE A 1 93 ? -6.326 7.240 -2.696 1.00 94.31 93 PHE A C 1
ATOM 688 O O . PHE A 1 93 ? -7.289 7.456 -1.958 1.00 94.31 93 PHE A O 1
ATOM 695 N N . TRP A 1 94 ? -5.624 6.107 -2.625 1.00 92.06 94 TRP A N 1
ATOM 696 C CA . TRP A 1 94 ? -6.112 4.954 -1.858 1.00 92.06 94 TRP A CA 1
ATOM 697 C C . TRP A 1 94 ? -6.061 5.130 -0.336 1.00 92.06 94 TRP A C 1
ATOM 699 O O . TRP A 1 94 ? -6.728 4.364 0.346 1.00 92.06 94 TRP A O 1
ATOM 709 N N . LEU A 1 95 ? -5.318 6.124 0.177 1.00 89.25 95 LEU A N 1
ATOM 710 C CA . LEU A 1 95 ? -5.302 6.548 1.590 1.00 89.25 95 LEU A CA 1
ATOM 711 C C . LEU A 1 95 ? -6.153 7.802 1.858 1.00 89.25 95 LEU A C 1
ATOM 713 O O . LEU A 1 95 ? -6.047 8.393 2.929 1.00 89.25 95 LEU A O 1
ATOM 717 N N . ALA A 1 96 ? -6.958 8.264 0.897 1.00 74.19 96 ALA A N 1
ATOM 718 C CA . ALA A 1 96 ? -7.800 9.441 1.102 1.00 74.19 96 ALA A CA 1
ATOM 719 C C . ALA A 1 96 ? -8.816 9.195 2.230 1.00 74.19 96 ALA A C 1
ATOM 721 O O . ALA A 1 96 ? -9.698 8.373 2.028 1.00 74.19 96 ALA A O 1
ATOM 722 N N . ASP A 1 97 ? -8.684 9.897 3.364 1.00 60.19 97 ASP A N 1
ATOM 723 C CA . ASP A 1 97 ? -9.498 9.821 4.594 1.00 60.19 97 ASP A CA 1
ATOM 724 C C . ASP A 1 97 ? -10.703 8.850 4.544 1.00 60.19 97 ASP A C 1
ATOM 726 O O . ASP A 1 97 ? -11.775 9.180 4.027 1.00 60.19 97 ASP A O 1
ATOM 730 N N . HIS A 1 98 ? -10.511 7.656 5.121 1.00 55.66 98 HIS A N 1
ATOM 731 C CA . HIS A 1 98 ? -11.544 6.663 5.458 1.00 55.66 98 HIS A CA 1
ATOM 732 C C . HIS A 1 98 ? -11.460 6.269 6.937 1.00 55.66 98 HIS A C 1
ATOM 734 O O . HIS A 1 98 ? -10.330 6.120 7.469 1.00 55.66 98 HIS A O 1
#

Organism: Salipiger bermudensis (strain DSM 26914 / JCM 13377 / KCTC 12554 / HTCC2601) (NCBI:txid314265)

Radius of gyration: 16.7 Å; chains: 1; bounding box: 57×28×31 Å

pLDDT: mean 85.11, std 14.4, range [38.78, 96.81]

Sequence (98 aa):
MLLAVPGFASAGVETLQVVDQAEEWAMTKATCAEARGLFLVDPAKAADMTEHDVIAMQFIFAYMRGYAAAKGVSYGAVLAEFGAFCKSHPDSFWLADH

Foldseek 3Di:
DDDDDPPPPPDDPVLVVLLVVLLCCLVPPDFLQRLVVLVVDPVVCPVVDDPSSVSNNVNNLVVLVVVCVVVVHDSVVSVVVLVVVCVVGVGHRSVDPD